Protein AF-W4QXS0-F1 (afdb_monomer_lite)

Secondary structure (DSSP, 8-state):
-HHHHHHHHHHHHTTTTEEETTTEETTTTS---TTHHHHHHHHHHHHHHHHHHHHHHHHHHHHHS-THHHHHHH-

Foldseek 3Di:
DVVVVVVVVVVVVVCPQAPPPPPHGPVRVDDPDPCPVVVVVVVVVVVVVVVVVVVVCVVVVCVVDPPVVVVVVVD

Sequence (75 aa):
MIGIETGWIFSCTGRQPWTIYGYQLTNEAATNSGNLGMLFVLFISLYVVLLVITALVMHFYFYRNPVSKDLHTIS

Radius of gyration: 21.43 Å; chains: 1; bounding box: 60×18×48 Å

InterPro domains:
  IPR002585 Cytochrome ubiquinol oxidase subunit 1 [PF01654] (1-65)
  IPR002585 Cytochrome ubiquinol oxidase subunit 1 [PTHR30365] (1-70)

Organism: Halalkalibacter akibai (strain ATCC 43226 / DSM 21942 / CIP 109018 / JCM 9157 / 1139) (NCBI:txid1236973)

pLDDT: mean 83.38, std 11.0, range [49.44, 97.06]

Structure (mmCIF, N/CA/C/O backbone):
data_AF-W4QXS0-F1
#
_entry.id   AF-W4QXS0-F1
#
loop_
_atom_site.group_PDB
_atom_site.id
_atom_site.type_symbol
_atom_site.label_atom_id
_atom_site.label_alt_id
_atom_site.label_comp_id
_atom_site.label_asym_id
_atom_site.label_entity_id
_atom_site.label_seq_id
_atom_site.pdbx_PDB_ins_code
_atom_site.Cartn_x
_atom_site.Cartn_y
_atom_site.Cartn_z
_atom_site.occupancy
_atom_site.B_iso_or_equiv
_atom_site.auth_seq_id
_atom_site.auth_comp_id
_atom_site.auth_asym_id
_atom_site.auth_atom_id
_atom_site.pdbx_PDB_model_num
ATOM 1 N N . MET A 1 1 ? 10.168 -2.163 -0.210 1.00 82.94 1 MET A N 1
ATOM 2 C CA . MET A 1 1 ? 8.699 -2.224 -0.359 1.00 82.94 1 MET A CA 1
ATOM 3 C C . MET A 1 1 ? 8.069 -3.152 0.664 1.00 82.94 1 MET A C 1
ATOM 5 O O . MET A 1 1 ? 7.483 -2.630 1.593 1.00 82.94 1 MET A O 1
ATOM 9 N N . ILE A 1 2 ? 8.259 -4.475 0.593 1.00 88.38 2 ILE A N 1
ATOM 10 C CA . ILE A 1 2 ? 7.514 -5.431 1.443 1.00 88.38 2 ILE A CA 1
ATOM 11 C C . ILE A 1 2 ? 7.600 -5.117 2.947 1.00 88.38 2 ILE A C 1
ATOM 13 O O . ILE A 1 2 ? 6.564 -4.946 3.569 1.00 88.38 2 ILE A O 1
ATOM 17 N N . GLY A 1 3 ? 8.801 -4.949 3.516 1.00 91.50 3 GLY A N 1
ATOM 18 C CA . GLY A 1 3 ? 8.952 -4.670 4.955 1.00 91.50 3 GLY A CA 1
ATOM 19 C C . GLY A 1 3 ? 8.309 -3.357 5.427 1.00 91.50 3 GLY A C 1
ATOM 20 O O . GLY A 1 3 ? 7.850 -3.265 6.563 1.00 91.50 3 GLY A O 1
ATOM 21 N N . ILE A 1 4 ? 8.240 -2.357 4.542 1.00 93.25 4 ILE A N 1
ATOM 22 C CA . ILE A 1 4 ? 7.619 -1.059 4.833 1.00 93.25 4 ILE A CA 1
ATOM 23 C C . ILE A 1 4 ? 6.099 -1.227 4.869 1.00 93.25 4 ILE A C 1
ATOM 25 O O . ILE A 1 4 ? 5.473 -0.869 5.863 1.00 93.25 4 ILE A O 1
ATOM 29 N N . GLU A 1 5 ? 5.522 -1.841 3.833 1.00 92.44 5 GLU A N 1
ATOM 30 C CA . GLU A 1 5 ? 4.078 -2.090 3.749 1.00 92.44 5 GLU A CA 1
ATOM 31 C C . GLU A 1 5 ? 3.592 -2.960 4.912 1.00 92.44 5 GLU A C 1
ATOM 33 O O . GLU A 1 5 ? 2.608 -2.636 5.574 1.00 92.44 5 GLU A O 1
ATOM 38 N N . THR A 1 6 ? 4.319 -4.033 5.237 1.00 91.25 6 THR A N 1
ATOM 39 C CA . THR A 1 6 ? 3.947 -4.918 6.347 1.00 91.25 6 THR A CA 1
ATOM 40 C C . THR A 1 6 ? 4.052 -4.226 7.704 1.00 91.25 6 THR A C 1
ATOM 42 O O . THR A 1 6 ? 3.199 -4.445 8.562 1.00 91.25 6 THR A O 1
ATOM 45 N N . GLY A 1 7 ? 5.060 -3.367 7.907 1.00 91.31 7 GLY A N 1
ATOM 46 C CA . GLY A 1 7 ? 5.203 -2.586 9.139 1.00 91.31 7 GLY A CA 1
ATOM 47 C C . GLY A 1 7 ? 4.061 -1.583 9.330 1.00 91.31 7 GLY A C 1
ATOM 48 O O . GLY A 1 7 ? 3.524 -1.447 10.435 1.00 91.31 7 GLY A O 1
ATOM 49 N N . TRP A 1 8 ? 3.627 -0.943 8.242 1.00 91.44 8 TRP A N 1
ATOM 50 C CA . TRP A 1 8 ? 2.457 -0.066 8.243 1.00 91.44 8 TRP A CA 1
ATOM 51 C C . TRP A 1 8 ? 1.163 -0.830 8.514 1.00 91.44 8 TRP A C 1
ATOM 53 O O . TRP A 1 8 ? 0.396 -0.419 9.383 1.00 91.44 8 TRP A O 1
ATOM 63 N N . ILE A 1 9 ? 0.933 -1.962 7.842 1.00 91.00 9 ILE A N 1
ATOM 64 C CA . ILE A 1 9 ? -0.263 -2.793 8.057 1.00 91.00 9 ILE A CA 1
ATOM 65 C C . ILE A 1 9 ? -0.351 -3.247 9.516 1.00 91.00 9 ILE A C 1
ATOM 67 O O . ILE A 1 9 ? -1.420 -3.139 10.121 1.00 91.00 9 ILE A O 1
ATOM 71 N N . PHE A 1 10 ? 0.762 -3.706 10.096 1.00 90.81 10 PHE A N 1
ATOM 72 C CA . PHE A 1 10 ? 0.818 -4.114 11.500 1.00 90.81 10 PHE A CA 1
ATOM 73 C C . PHE A 1 10 ? 0.446 -2.960 12.439 1.00 90.81 10 PHE A C 1
ATOM 75 O O . PHE A 1 10 ? -0.432 -3.110 13.289 1.00 90.81 10 PHE A O 1
ATOM 82 N N . SER A 1 11 ? 1.043 -1.786 12.231 1.00 89.06 11 SER A N 1
ATOM 83 C CA . SER A 1 11 ? 0.795 -0.597 13.058 1.00 89.06 11 SER A CA 1
ATOM 84 C C . SER A 1 11 ? -0.651 -0.092 12.939 1.00 89.06 11 SER A C 1
ATOM 86 O O . SER A 1 11 ? -1.274 0.267 13.937 1.00 89.06 11 SER A O 1
ATOM 88 N N . CYS A 1 12 ? -1.217 -0.098 11.728 1.00 86.12 12 CYS A N 1
ATOM 89 C CA . CYS A 1 12 ? -2.586 0.349 11.460 1.00 86.12 12 CYS A CA 1
ATOM 90 C C . CYS A 1 12 ? -3.642 -0.629 11.990 1.00 86.12 12 CYS A C 1
ATOM 92 O O . CYS A 1 12 ? -4.667 -0.199 12.525 1.00 86.12 12 CYS A O 1
ATOM 94 N N . THR A 1 13 ? -3.397 -1.933 11.857 1.00 88.12 13 THR A N 1
ATOM 95 C CA . THR A 1 13 ? -4.316 -2.973 12.341 1.00 88.12 13 THR A CA 1
ATOM 96 C C . THR A 1 13 ? -4.285 -3.059 13.863 1.00 88.12 13 THR A C 1
ATOM 98 O O . THR A 1 13 ? -5.339 -3.169 14.479 1.00 88.12 13 THR A O 1
ATOM 101 N N . GLY A 1 14 ? -3.111 -2.905 14.487 1.00 85.19 14 GLY A N 1
ATOM 102 C CA . GLY A 1 14 ? -2.967 -2.890 15.948 1.00 85.19 14 GLY A CA 1
ATOM 103 C C . GLY A 1 14 ? -3.682 -1.726 16.647 1.00 85.19 14 GLY A C 1
ATOM 104 O O . GLY A 1 14 ? -3.914 -1.790 17.850 1.00 85.19 14 GLY A O 1
ATOM 105 N N . ARG A 1 15 ? -4.067 -0.677 15.906 1.00 85.00 15 ARG A N 1
ATOM 106 C CA . ARG A 1 15 ? -4.859 0.453 16.420 1.00 85.00 15 ARG A CA 1
ATOM 107 C C . ARG A 1 15 ? -6.368 0.165 16.457 1.00 85.00 15 ARG A C 1
ATOM 109 O O . ARG A 1 15 ? -7.101 0.841 17.173 1.00 85.00 15 ARG A O 1
ATOM 116 N N . GLN A 1 16 ? -6.852 -0.828 15.708 1.00 85.25 16 GLN A N 1
ATOM 117 C CA . GLN A 1 16 ? -8.255 -1.254 15.777 1.00 85.25 16 GLN A CA 1
ATOM 118 C C . GLN A 1 16 ? -8.535 -1.837 17.177 1.00 85.25 16 GLN A C 1
ATOM 120 O O . GLN A 1 16 ? -7.689 -2.574 17.683 1.00 85.25 16 GLN A O 1
ATOM 125 N N . PRO A 1 17 ? -9.668 -1.527 17.844 1.00 83.31 17 PRO A N 1
ATOM 126 C CA . PRO A 1 17 ? -10.951 -1.056 17.297 1.00 83.31 17 PRO A CA 1
ATOM 127 C C . PRO A 1 17 ? -11.205 0.464 17.393 1.00 83.31 17 PRO A C 1
ATOM 129 O O . PRO A 1 17 ? -12.330 0.917 17.173 1.00 83.31 17 PRO A O 1
ATOM 132 N N . TRP A 1 18 ? -10.196 1.260 17.757 1.00 83.81 18 TRP A N 1
ATOM 133 C CA . TRP A 1 18 ? -10.364 2.693 18.015 1.00 83.81 18 TRP A CA 1
ATOM 134 C C . TRP A 1 18 ? -9.712 3.536 16.916 1.00 83.81 18 TRP A C 1
ATOM 136 O O . TRP A 1 18 ? -8.548 3.340 16.570 1.00 83.81 18 TRP A O 1
ATOM 146 N N . THR A 1 19 ? -10.428 4.536 16.398 1.00 81.81 19 THR A N 1
ATOM 147 C CA . THR A 1 19 ? -9.802 5.583 15.570 1.00 81.81 19 THR A CA 1
ATOM 148 C C . THR A 1 19 ? -9.127 6.613 16.471 1.00 81.81 19 THR A C 1
ATOM 150 O O . THR A 1 19 ? -7.971 6.970 16.247 1.00 81.81 19 THR A O 1
ATOM 153 N N . ILE A 1 20 ? -9.839 7.038 17.521 1.00 82.50 20 ILE A N 1
ATOM 154 C CA . ILE A 1 20 ? -9.325 7.870 18.612 1.00 82.50 20 ILE A CA 1
ATOM 155 C C . ILE A 1 20 ? -9.619 7.124 19.910 1.00 82.50 20 ILE A C 1
ATOM 157 O O . ILE A 1 20 ? -10.781 6.868 20.237 1.00 82.50 20 ILE A O 1
ATOM 161 N N . TYR A 1 21 ? -8.562 6.748 20.629 1.00 82.06 21 TYR A N 1
ATOM 162 C CA . TYR A 1 21 ? -8.668 5.932 21.836 1.00 82.06 21 TYR A CA 1
ATOM 163 C C . TYR A 1 21 ? -9.597 6.579 22.870 1.00 82.06 21 TYR A C 1
ATOM 165 O O . TYR A 1 21 ? -9.356 7.708 23.289 1.00 82.06 21 TYR A O 1
ATOM 173 N N . GLY A 1 22 ? -10.652 5.865 23.269 1.00 79.94 22 GLY A N 1
ATOM 174 C CA . GLY A 1 22 ? -11.612 6.317 24.281 1.00 79.94 22 GLY A CA 1
ATOM 175 C C . GLY A 1 22 ? -12.652 7.342 23.812 1.00 79.94 22 GLY A C 1
ATOM 176 O O . GLY A 1 22 ? -13.485 7.733 24.622 1.00 79.94 22 GLY A O 1
ATOM 177 N N . TYR A 1 23 ? -12.635 7.757 22.538 1.00 79.81 23 TYR A N 1
ATOM 178 C CA . TYR A 1 23 ? -13.566 8.769 22.015 1.00 79.81 23 TYR A CA 1
ATOM 179 C C . TYR A 1 23 ? -14.364 8.305 20.796 1.00 79.81 23 TYR A C 1
ATOM 181 O O . TYR A 1 23 ? -15.547 8.611 20.712 1.00 79.81 23 TYR A O 1
ATOM 189 N N . GLN A 1 24 ? -13.743 7.594 19.845 1.00 78.88 24 GLN A N 1
ATOM 190 C CA . GLN A 1 24 ? -14.412 7.233 18.591 1.00 78.88 24 GLN A CA 1
ATOM 191 C C . GLN A 1 24 ? -13.962 5.864 18.080 1.00 78.88 24 GLN A C 1
ATOM 193 O O . GLN A 1 24 ? -12.772 5.642 17.808 1.00 78.88 24 GLN A O 1
ATOM 198 N N . LEU A 1 25 ? -14.929 4.960 17.909 1.00 82.19 25 LEU A N 1
ATOM 199 C CA . LEU A 1 25 ? -14.718 3.649 17.297 1.00 82.19 25 LEU A CA 1
ATOM 200 C C . LEU A 1 25 ? -14.565 3.773 15.779 1.00 82.19 25 LEU A C 1
ATOM 202 O O . LEU A 1 25 ? -15.130 4.668 15.144 1.00 82.19 25 LEU A O 1
ATOM 206 N N . THR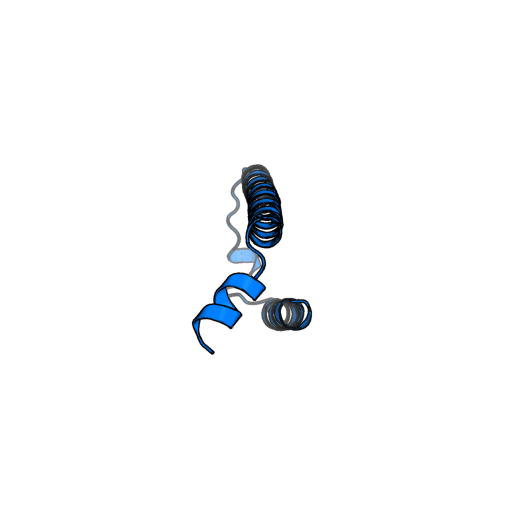 A 1 26 ? -13.836 2.838 15.167 1.00 81.00 26 THR A N 1
ATOM 207 C CA . THR A 1 26 ? -13.685 2.810 13.702 1.00 81.00 26 THR A CA 1
ATOM 208 C C . THR A 1 26 ? -15.011 2.620 12.970 1.00 81.00 26 THR A C 1
ATOM 210 O O . THR A 1 26 ? -15.168 3.140 11.870 1.00 81.00 26 THR A O 1
ATOM 213 N N . ASN A 1 27 ? -15.969 1.920 13.584 1.00 77.50 27 ASN A N 1
ATOM 214 C CA . ASN A 1 27 ? -17.303 1.703 13.019 1.00 77.50 27 ASN A CA 1
ATOM 215 C C . ASN A 1 27 ? -18.113 3.009 12.939 1.00 77.50 27 ASN A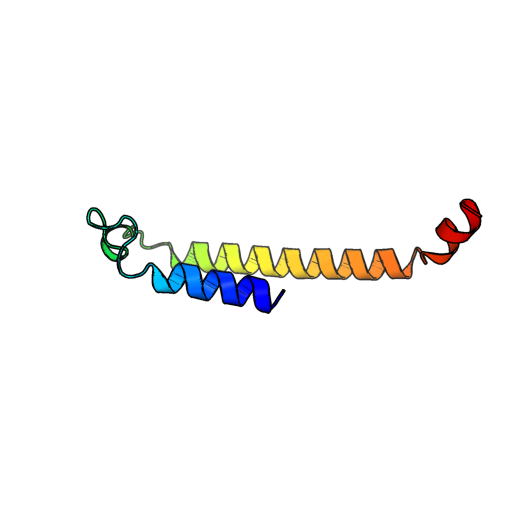 C 1
ATOM 217 O O . ASN A 1 27 ? -18.719 3.314 11.921 1.00 77.50 27 ASN A O 1
ATOM 221 N N . GLU A 1 28 ? -18.060 3.827 13.988 1.00 76.12 28 GLU A N 1
ATOM 222 C CA . GLU A 1 28 ? -18.796 5.097 14.050 1.00 76.12 28 GLU A CA 1
ATOM 223 C C . GLU A 1 28 ? -18.164 6.183 13.169 1.00 76.12 28 GLU A C 1
ATOM 225 O O . GLU A 1 28 ? -18.824 7.140 12.775 1.00 76.12 28 GLU A O 1
ATOM 230 N N . ALA A 1 29 ? -16.880 6.028 12.835 1.00 76.12 29 ALA A N 1
ATOM 231 C CA . ALA A 1 29 ? -16.159 6.919 11.934 1.00 76.12 29 ALA A CA 1
ATOM 232 C C . ALA A 1 29 ? -16.529 6.730 10.451 1.00 76.12 29 ALA A C 1
ATOM 234 O O . ALA A 1 29 ? -16.216 7.595 9.631 1.00 76.12 29 ALA A O 1
ATOM 235 N N . ALA A 1 30 ? -17.121 5.591 10.083 1.00 76.62 30 ALA A N 1
ATOM 236 C CA . ALA A 1 30 ? -17.394 5.259 8.693 1.00 76.62 30 ALA A CA 1
ATOM 237 C C . ALA A 1 30 ? -18.652 5.982 8.185 1.00 76.62 30 ALA A C 1
ATOM 239 O O . ALA A 1 30 ? -19.750 5.822 8.716 1.00 76.62 30 ALA A O 1
ATOM 240 N N . THR A 1 31 ? -18.512 6.771 7.117 1.00 78.88 31 THR A N 1
ATOM 241 C CA . THR A 1 31 ? -19.648 7.450 6.482 1.00 78.88 31 THR A CA 1
ATOM 242 C C . THR A 1 31 ? -20.579 6.437 5.812 1.00 78.88 31 THR A C 1
ATOM 244 O O . THR A 1 31 ? -20.154 5.691 4.936 1.00 78.88 31 THR A O 1
ATOM 247 N N . ASN A 1 32 ? -21.876 6.474 6.126 1.00 68.69 32 ASN A N 1
ATOM 248 C CA . ASN A 1 32 ? -22.909 5.618 5.520 1.00 68.69 32 ASN A CA 1
ATOM 249 C C . ASN A 1 32 ? -23.337 6.078 4.106 1.00 68.69 32 ASN A C 1
ATOM 251 O O . ASN A 1 32 ? -24.524 6.172 3.800 1.00 68.69 32 ASN A O 1
ATOM 255 N N . SER A 1 33 ? -22.386 6.426 3.236 1.00 70.44 33 SER A N 1
ATOM 256 C CA . SER A 1 33 ? -22.691 6.865 1.868 1.00 70.44 33 SER A CA 1
ATOM 257 C C . SER A 1 33 ? -22.790 5.671 0.915 1.00 70.44 33 SER A C 1
ATOM 259 O O . SER A 1 33 ? -21.847 4.894 0.778 1.00 70.44 33 SER A O 1
ATOM 261 N N . GLY A 1 34 ? -23.916 5.54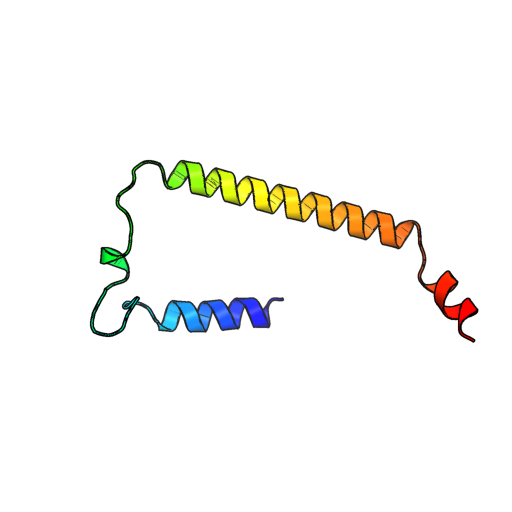2 0.206 1.00 74.69 34 GLY A N 1
ATOM 262 C CA . GLY A 1 34 ? -24.202 4.401 -0.677 1.00 74.69 34 GLY A CA 1
ATOM 263 C C . GLY A 1 34 ? -23.285 4.255 -1.903 1.00 74.69 34 GLY A C 1
ATOM 264 O O . GLY A 1 34 ? -23.264 3.196 -2.519 1.00 74.69 34 GLY A O 1
ATOM 265 N N . ASN A 1 35 ? -22.493 5.276 -2.251 1.00 79.31 35 ASN A N 1
ATOM 266 C CA . ASN A 1 35 ? -21.648 5.276 -3.458 1.00 79.31 35 ASN A CA 1
ATOM 267 C C . ASN A 1 35 ? -20.165 4.942 -3.204 1.00 79.31 35 ASN A C 1
ATOM 269 O O . ASN A 1 35 ? -19.341 5.060 -4.114 1.00 79.31 35 ASN A O 1
ATOM 273 N N . LEU A 1 36 ? -19.801 4.505 -1.994 1.00 83.44 36 LEU A N 1
ATOM 274 C CA . LEU A 1 36 ? -18.410 4.180 -1.644 1.00 83.44 36 LEU A CA 1
ATOM 275 C C . LEU A 1 36 ? -17.801 3.095 -2.542 1.00 83.44 36 LEU A C 1
ATOM 277 O O . LEU A 1 36 ? -16.637 3.204 -2.918 1.00 83.44 36 LEU A O 1
ATOM 281 N N . GLY A 1 37 ? -18.588 2.091 -2.939 1.00 85.12 37 GLY A N 1
ATOM 282 C CA . GLY A 1 37 ? -18.112 1.017 -3.815 1.00 85.12 37 GLY A CA 1
ATOM 283 C C . GLY A 1 37 ? -17.682 1.520 -5.197 1.00 85.12 37 GLY A C 1
ATOM 284 O O . GLY A 1 37 ? -16.628 1.130 -5.695 1.00 85.12 37 GLY A O 1
ATOM 285 N N . MET A 1 38 ? -18.448 2.439 -5.794 1.00 87.69 38 MET A N 1
ATOM 286 C CA . MET A 1 38 ? -18.115 3.013 -7.102 1.00 87.69 38 MET A CA 1
ATOM 287 C C . MET A 1 38 ? -16.850 3.874 -7.030 1.00 87.69 38 MET A C 1
ATOM 289 O O . MET A 1 38 ? -15.960 3.732 -7.869 1.00 87.69 38 MET A O 1
ATOM 293 N N . LEU A 1 39 ? -16.738 4.728 -6.008 1.00 89.12 39 LEU A N 1
ATOM 294 C CA . LEU A 1 39 ? -15.547 5.556 -5.798 1.00 89.12 39 LEU A CA 1
ATOM 295 C C . LEU A 1 39 ? -14.304 4.699 -5.534 1.00 89.12 39 LEU A C 1
ATOM 297 O O . LEU A 1 39 ? -13.237 4.985 -6.071 1.00 89.12 39 LEU A O 1
ATOM 301 N N . PHE A 1 40 ? -14.438 3.623 -4.761 1.00 88.69 40 PHE A N 1
ATOM 302 C CA . PHE A 1 40 ? -13.343 2.696 -4.489 1.00 88.69 40 PHE A CA 1
ATOM 303 C C . PHE A 1 40 ? -12.787 2.068 -5.772 1.00 88.69 40 PHE A C 1
ATOM 305 O O . PHE A 1 40 ? -11.578 2.103 -6.002 1.00 88.69 40 PHE A O 1
ATOM 312 N N . VAL A 1 41 ? -13.664 1.562 -6.647 1.00 93.06 41 VAL A N 1
ATOM 313 C CA . VAL A 1 41 ? -13.254 0.984 -7.938 1.00 93.06 41 VAL A CA 1
ATOM 314 C C . VAL A 1 41 ? -12.613 2.041 -8.839 1.00 93.06 41 VAL A C 1
ATOM 316 O O . VAL A 1 41 ? -11.580 1.769 -9.452 1.00 93.06 41 VAL A O 1
ATOM 319 N N . LEU A 1 42 ? -13.171 3.256 -8.878 1.00 94.62 42 LEU A N 1
ATOM 320 C CA . LEU A 1 42 ? -12.599 4.379 -9.623 1.00 94.62 42 LEU A CA 1
ATOM 321 C C . LEU A 1 42 ? -11.150 4.653 -9.183 1.00 94.62 42 LEU A C 1
ATOM 323 O O . LEU A 1 42 ? -10.249 4.653 -10.022 1.00 94.62 42 LEU A O 1
ATOM 327 N N . PHE A 1 43 ? -10.904 4.827 -7.882 1.00 94.88 43 PHE A N 1
ATOM 328 C CA . PHE A 1 43 ? -9.562 5.111 -7.365 1.00 94.88 43 PHE A CA 1
ATOM 329 C C . PHE A 1 43 ? -8.582 3.958 -7.591 1.00 94.88 43 PHE A C 1
ATOM 331 O O . PHE A 1 43 ? -7.441 4.205 -7.980 1.00 94.88 43 PHE A O 1
ATOM 338 N N . ILE A 1 44 ? -9.017 2.705 -7.418 1.00 95.88 44 ILE A N 1
ATOM 339 C CA . ILE A 1 44 ? -8.176 1.540 -7.727 1.00 95.88 44 ILE A CA 1
ATOM 340 C C . ILE A 1 44 ? -7.775 1.544 -9.197 1.00 95.88 44 ILE A C 1
ATOM 342 O O . ILE A 1 44 ? -6.592 1.401 -9.505 1.00 95.88 44 ILE A O 1
ATOM 346 N N . SER A 1 45 ? -8.742 1.722 -10.101 1.00 96.44 45 SER A N 1
ATOM 347 C CA . SER A 1 45 ? -8.469 1.720 -11.539 1.00 96.44 45 SER A CA 1
ATOM 348 C C . SER A 1 45 ? -7.461 2.808 -11.915 1.00 96.44 45 SER A C 1
ATOM 350 O O . SER A 1 45 ? -6.513 2.541 -12.653 1.00 96.44 45 SER A O 1
ATOM 352 N N . LEU A 1 46 ? -7.592 3.998 -11.321 1.00 96.88 46 LEU A N 1
ATOM 353 C CA . LEU A 1 46 ? -6.672 5.111 -11.519 1.00 96.88 46 LEU A CA 1
ATOM 354 C C . LEU A 1 46 ? -5.257 4.764 -11.043 1.00 96.88 46 LEU A C 1
ATOM 356 O O . LEU A 1 46 ? -4.299 4.986 -11.783 1.00 96.88 46 LEU A O 1
ATOM 360 N N . TYR A 1 47 ? -5.106 4.189 -9.847 1.00 95.50 47 TYR A N 1
ATOM 361 C CA . TYR A 1 47 ? -3.786 3.813 -9.333 1.00 95.50 47 TYR A CA 1
ATOM 362 C C . TYR A 1 47 ? -3.123 2.697 -10.138 1.00 95.50 47 TYR A C 1
ATOM 364 O O . TYR A 1 47 ? -1.913 2.752 -10.356 1.00 95.50 47 TYR A O 1
ATOM 372 N N . VAL A 1 48 ? -3.890 1.726 -10.637 1.00 96.88 48 VAL A N 1
ATOM 373 C CA . VAL A 1 48 ? -3.361 0.680 -11.526 1.00 96.88 48 VAL A CA 1
ATOM 374 C C . VAL A 1 48 ? -2.855 1.289 -12.833 1.00 96.88 48 VAL A C 1
ATOM 376 O O . VAL A 1 48 ? -1.742 0.983 -13.258 1.00 96.88 48 VAL A O 1
ATOM 379 N N . VAL A 1 49 ? -3.631 2.185 -13.450 1.00 97.06 49 VAL A N 1
ATOM 380 C CA . VAL A 1 49 ? -3.216 2.884 -14.676 1.00 97.06 49 VAL A CA 1
ATOM 381 C C . VAL A 1 49 ? -1.941 3.689 -14.434 1.00 97.06 49 VAL A C 1
ATOM 383 O O . VAL A 1 49 ? -1.004 3.605 -15.229 1.00 97.06 49 VAL A O 1
ATOM 386 N N . LEU A 1 50 ? -1.868 4.419 -13.319 1.00 96.25 50 LEU A N 1
ATOM 387 C CA . LEU A 1 50 ? -0.691 5.209 -12.970 1.00 96.25 50 LEU A CA 1
ATOM 388 C C . LEU A 1 50 ? 0.548 4.321 -12.781 1.00 96.25 50 LEU A C 1
ATOM 390 O O . LEU A 1 50 ? 1.606 4.626 -13.325 1.00 96.25 50 LEU A O 1
ATOM 394 N N . LEU A 1 51 ? 0.400 3.186 -12.093 1.00 94.69 51 LEU A N 1
ATOM 395 C CA . LEU A 1 51 ? 1.470 2.207 -11.903 1.00 94.69 51 LEU A CA 1
ATOM 396 C C . LEU A 1 51 ? 1.995 1.669 -13.240 1.00 94.69 51 LEU A C 1
ATOM 398 O O . LEU A 1 51 ? 3.209 1.613 -13.435 1.00 94.69 51 LEU A O 1
ATOM 402 N N . VAL A 1 52 ? 1.104 1.317 -14.172 1.00 96.38 52 VAL A N 1
ATOM 403 C CA . VAL A 1 52 ? 1.491 0.819 -15.502 1.00 96.38 52 VAL A CA 1
ATOM 404 C C . VAL A 1 52 ? 2.227 1.896 -16.293 1.00 96.38 52 VAL A C 1
ATOM 406 O O . VAL A 1 52 ? 3.303 1.629 -16.826 1.00 96.38 52 VAL A O 1
ATOM 409 N N . ILE A 1 53 ? 1.696 3.121 -16.341 1.00 96.50 53 ILE A N 1
ATOM 410 C CA . ILE A 1 53 ? 2.323 4.227 -17.075 1.00 96.50 53 ILE A CA 1
ATOM 411 C C . ILE A 1 53 ? 3.711 4.524 -16.505 1.00 96.50 53 ILE A C 1
ATOM 413 O O . ILE A 1 53 ? 4.678 4.581 -17.262 1.00 96.50 53 ILE A O 1
ATOM 417 N N . THR A 1 54 ? 3.840 4.673 -15.186 1.00 95.00 54 TH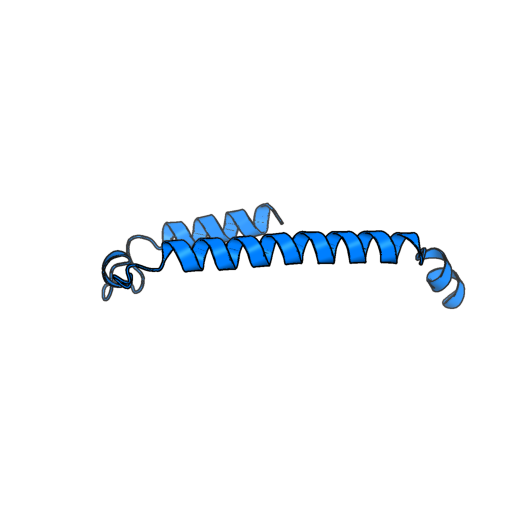R A N 1
ATOM 418 C CA . THR A 1 54 ? 5.133 4.966 -14.556 1.00 95.00 54 THR A CA 1
ATOM 419 C C . THR A 1 54 ? 6.136 3.834 -14.775 1.00 95.00 54 THR A C 1
ATOM 421 O O . THR A 1 54 ? 7.289 4.115 -15.098 1.00 95.00 54 THR A O 1
ATOM 424 N N . ALA A 1 55 ? 5.717 2.568 -14.676 1.00 93.81 55 ALA A N 1
ATOM 425 C CA . ALA A 1 55 ? 6.592 1.428 -14.946 1.00 93.81 55 ALA A CA 1
ATOM 426 C C . ALA A 1 55 ? 7.077 1.404 -16.407 1.00 93.81 55 ALA A C 1
ATOM 428 O O . ALA A 1 55 ? 8.267 1.205 -16.653 1.00 93.81 55 ALA A O 1
ATOM 429 N N . LEU A 1 56 ? 6.184 1.663 -17.370 1.00 93.69 56 LEU A N 1
ATOM 430 C CA . LEU A 1 56 ? 6.532 1.738 -18.792 1.00 93.69 56 LEU A CA 1
ATOM 431 C C . LEU A 1 56 ? 7.482 2.898 -19.089 1.00 93.69 56 LEU A C 1
ATOM 433 O O . LEU A 1 56 ? 8.481 2.706 -19.780 1.00 93.69 56 LEU A O 1
ATOM 437 N N . VAL A 1 57 ? 7.199 4.087 -18.551 1.00 93.12 57 VAL A N 1
ATOM 438 C CA . VAL A 1 57 ? 8.049 5.274 -18.716 1.00 93.12 57 VAL A CA 1
ATOM 439 C C . VAL A 1 57 ? 9.433 5.018 -18.137 1.0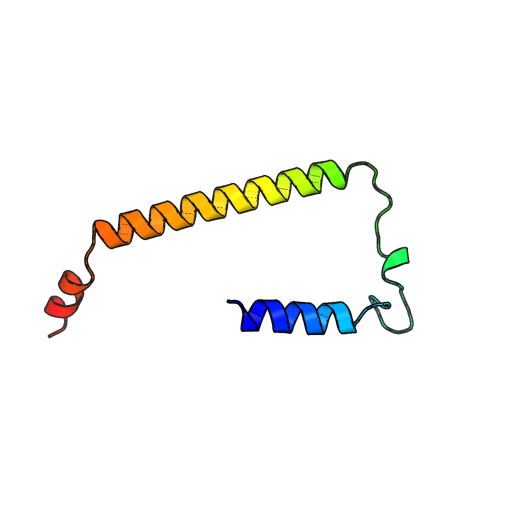0 93.12 57 VAL A C 1
ATOM 441 O O . VAL A 1 57 ? 10.426 5.277 -18.811 1.00 93.12 57 VAL A O 1
ATOM 444 N N . MET A 1 58 ? 9.507 4.468 -16.924 1.00 91.06 58 MET A N 1
ATOM 445 C CA . MET A 1 58 ? 10.772 4.130 -16.279 1.00 91.06 58 MET A CA 1
ATOM 446 C C . MET A 1 58 ? 11.554 3.122 -17.129 1.00 91.06 58 MET A C 1
ATOM 448 O O . MET A 1 58 ? 12.717 3.360 -17.450 1.00 91.06 58 MET A O 1
ATOM 452 N N . HIS A 1 59 ? 10.906 2.041 -17.569 1.00 88.62 59 HIS A N 1
ATOM 453 C CA . HIS A 1 59 ? 11.542 1.020 -18.398 1.00 88.62 59 HIS A CA 1
ATOM 454 C C . HIS A 1 59 ? 12.060 1.586 -19.729 1.00 88.62 59 HIS A C 1
ATOM 456 O O . HIS A 1 59 ? 13.217 1.366 -20.088 1.00 88.62 59 HIS A O 1
ATOM 462 N N . PHE A 1 60 ? 11.243 2.370 -20.436 1.00 87.44 60 PHE A N 1
ATOM 463 C CA . PHE A 1 60 ? 11.625 2.989 -21.704 1.00 87.44 60 PHE A CA 1
ATOM 464 C C . PHE A 1 60 ? 12.758 4.009 -21.537 1.00 87.44 60 PHE A C 1
ATOM 466 O O . PHE A 1 60 ? 13.697 4.033 -22.334 1.00 87.44 60 PHE A O 1
ATOM 473 N N . TYR A 1 61 ? 12.695 4.834 -20.490 1.00 86.12 61 TYR A N 1
ATOM 474 C CA . TYR A 1 61 ? 13.708 5.844 -20.201 1.00 86.12 61 TYR A CA 1
ATOM 475 C C . TYR A 1 61 ? 15.078 5.210 -19.928 1.00 86.12 61 TYR A C 1
ATOM 477 O O . TYR A 1 61 ? 16.064 5.599 -20.557 1.00 86.12 61 TYR A O 1
ATOM 485 N N . PHE A 1 62 ? 15.135 4.193 -19.061 1.00 81.44 62 PHE A N 1
ATOM 486 C CA . PHE A 1 62 ? 16.383 3.481 -18.764 1.00 81.44 62 PHE A CA 1
ATOM 487 C C . PHE A 1 62 ? 16.905 2.672 -19.955 1.00 81.44 62 PHE A C 1
ATOM 489 O O . PHE A 1 62 ? 18.116 2.544 -20.117 1.00 81.44 62 PHE A O 1
ATOM 496 N N . TYR A 1 63 ? 16.021 2.172 -20.824 1.00 78.19 63 TYR A N 1
ATOM 497 C CA . TYR A 1 63 ? 16.438 1.508 -22.059 1.00 78.19 63 TYR A CA 1
ATOM 498 C C . TYR A 1 63 ? 17.080 2.482 -23.063 1.00 78.19 63 TYR A C 1
ATOM 500 O O . TYR A 1 63 ? 18.055 2.145 -23.734 1.00 78.19 63 TYR A O 1
ATOM 508 N N . ARG A 1 64 ? 16.553 3.708 -23.174 1.00 76.75 64 ARG A N 1
ATOM 509 C CA . ARG A 1 64 ? 17.032 4.727 -24.125 1.00 76.75 64 ARG A CA 1
ATOM 510 C C . ARG A 1 64 ? 18.323 5.416 -23.658 1.00 76.75 64 ARG A C 1
ATOM 512 O O . ARG A 1 64 ? 19.161 5.755 -24.497 1.00 76.75 64 ARG A O 1
ATOM 519 N N . ASN A 1 65 ? 18.487 5.614 -22.349 1.00 71.25 65 ASN A N 1
ATOM 520 C CA . ASN A 1 65 ? 19.591 6.368 -21.749 1.00 71.25 65 ASN A CA 1
ATOM 521 C C . ASN A 1 65 ? 20.409 5.487 -20.785 1.00 71.25 65 ASN A C 1
ATOM 523 O O . ASN A 1 65 ? 20.168 5.512 -19.577 1.00 71.25 65 ASN A O 1
ATOM 527 N N . PRO A 1 66 ? 21.381 4.702 -21.288 1.00 72.50 66 PRO A N 1
ATOM 528 C CA . PRO A 1 66 ? 22.255 3.920 -20.423 1.00 72.50 66 PRO A CA 1
ATOM 529 C C . PRO A 1 66 ? 23.145 4.843 -19.577 1.00 72.50 66 PRO A C 1
ATOM 531 O O . PRO A 1 66 ? 23.854 5.697 -20.114 1.00 72.50 66 PRO A O 1
ATOM 534 N N . VAL A 1 67 ? 2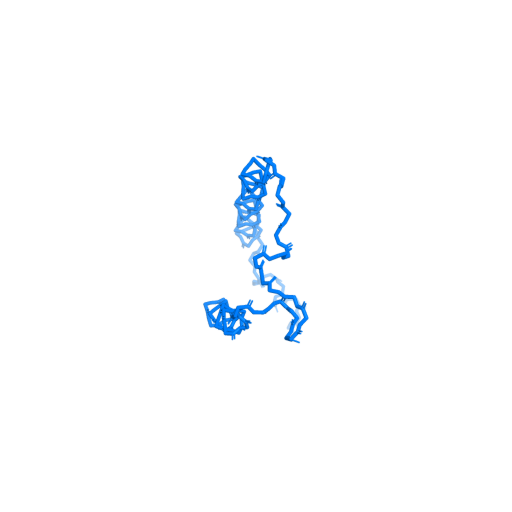3.141 4.609 -18.260 1.00 65.56 67 VAL A N 1
ATOM 535 C CA . VAL A 1 67 ? 23.871 5.371 -17.218 1.00 65.56 67 VAL A CA 1
ATOM 536 C C . VAL A 1 67 ? 25.381 5.472 -17.483 1.00 65.56 67 VAL A C 1
ATOM 538 O O . VAL A 1 67 ? 26.052 6.376 -16.990 1.00 65.56 67 VAL A O 1
ATOM 541 N N . SER A 1 68 ? 25.932 4.587 -18.317 1.00 64.00 68 SER A N 1
ATOM 542 C CA . SER A 1 68 ? 27.332 4.625 -18.748 1.00 64.00 68 SER A CA 1
ATOM 543 C C . SER A 1 68 ? 27.729 5.958 -19.397 1.00 64.00 68 SER A C 1
ATOM 545 O O . SER A 1 68 ? 28.875 6.370 -19.260 1.00 64.00 68 SER A O 1
ATOM 547 N N . LYS A 1 69 ? 26.803 6.653 -20.079 1.00 62.56 69 LYS A N 1
ATOM 548 C CA . LYS A 1 69 ? 27.101 7.932 -20.752 1.00 62.56 69 LYS A CA 1
ATOM 549 C C . LYS A 1 69 ? 27.405 9.070 -19.769 1.00 62.56 69 LYS A C 1
ATOM 551 O O . LYS A 1 69 ? 28.264 9.897 -20.061 1.00 62.56 69 LYS A O 1
ATOM 556 N N . ASP A 1 70 ? 26.760 9.075 -18.604 1.00 62.38 70 ASP A N 1
ATOM 557 C CA . ASP A 1 70 ? 26.967 10.106 -17.582 1.00 62.38 70 ASP A CA 1
ATOM 558 C C . ASP A 1 70 ? 28.210 9.828 -16.724 1.00 62.38 70 ASP A C 1
ATOM 560 O O . ASP A 1 70 ? 28.925 10.757 -16.365 1.00 62.38 70 ASP A O 1
ATOM 564 N N . LEU A 1 71 ? 28.544 8.557 -16.462 1.00 63.66 71 LEU A N 1
ATOM 565 C CA . LEU A 1 71 ? 29.723 8.182 -15.663 1.00 63.66 71 LEU A CA 1
ATOM 566 C C . LEU A 1 71 ? 31.063 8.562 -16.320 1.00 63.66 71 LEU A C 1
ATOM 568 O O . LEU A 1 71 ? 31.995 8.932 -15.613 1.00 63.66 71 LEU A O 1
ATOM 572 N N . HIS A 1 72 ? 31.160 8.521 -17.653 1.00 60.81 72 HIS A N 1
ATOM 573 C CA . HIS A 1 72 ? 32.371 8.916 -18.390 1.00 60.81 72 HIS A CA 1
ATOM 574 C C . HIS A 1 72 ? 32.585 10.433 -18.482 1.00 60.81 72 HIS A C 1
ATOM 576 O O . HIS A 1 72 ? 33.655 10.865 -18.890 1.00 60.81 72 HIS A O 1
ATOM 582 N N . THR A 1 73 ? 31.582 11.244 -18.133 1.00 59.75 73 THR A N 1
ATOM 583 C CA . THR A 1 73 ? 31.681 12.714 -18.201 1.00 59.75 73 THR A CA 1
ATOM 584 C C . THR A 1 73 ? 32.261 13.321 -16.914 1.00 59.75 73 THR A C 1
ATOM 586 O O . THR A 1 73 ? 32.678 14.475 -16.910 1.00 59.75 73 THR A O 1
ATOM 589 N N . ILE A 1 74 ? 32.297 12.555 -15.816 1.00 60.31 74 ILE A N 1
ATOM 590 C CA . ILE A 1 74 ? 32.711 13.020 -14.479 1.00 60.31 74 ILE A CA 1
ATOM 591 C C . ILE A 1 74 ? 34.103 12.471 -14.087 1.00 60.31 74 ILE A C 1
ATOM 593 O O . ILE A 1 74 ? 34.669 12.928 -13.097 1.00 60.31 74 ILE A O 1
ATOM 597 N N . SER A 1 75 ? 34.656 11.501 -14.835 1.00 49.44 75 SER A N 1
ATOM 598 C CA . SER A 1 75 ? 36.046 11.021 -14.689 1.00 49.44 75 SER A CA 1
ATOM 599 C C . SER A 1 75 ? 36.989 11.770 -15.617 1.00 49.44 75 SER A C 1
ATOM 601 O O . SER A 1 75 ? 38.072 12.176 -15.152 1.00 49.44 75 SER A O 1
#